Protein AF-A0A392VB83-F1 (afdb_monomer)
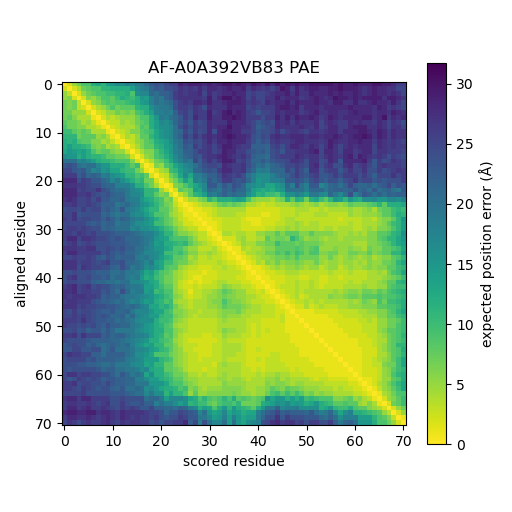
Radius of gyration: 19.43 Å; Cα contacts (8 Å, |Δi|>4): 39; chains: 1; bounding box: 41×16×53 Å

Organism: NCBI:txid97028

Structure (mmCIF, N/CA/C/O backbone):
data_AF-A0A392VB83-F1
#
_entry.id   AF-A0A392VB83-F1
#
loop_
_atom_site.group_PDB
_atom_site.id
_atom_site.type_symbol
_atom_site.label_atom_id
_atom_site.label_alt_id
_atom_site.label_comp_id
_atom_site.label_asym_id
_atom_site.label_entity_id
_atom_site.label_seq_id
_atom_site.pdbx_PDB_ins_code
_atom_site.Cartn_x
_atom_site.Cartn_y
_atom_site.Cartn_z
_atom_site.occupancy
_atom_site.B_iso_or_equiv
_atom_site.auth_seq_id
_atom_site.auth_comp_id
_atom_site.auth_asym_id
_atom_site.auth_atom_id
_atom_site.pdbx_PDB_model_num
ATOM 1 N N . GLU A 1 1 ? 23.376 0.312 39.814 1.00 51.50 1 GLU A N 1
ATOM 2 C CA . GLU A 1 1 ? 22.905 -0.794 38.942 1.00 51.50 1 GLU A CA 1
ATOM 3 C C . GLU A 1 1 ? 21.427 -1.191 39.102 1.00 51.50 1 GLU A C 1
ATOM 5 O O . GLU A 1 1 ? 20.839 -1.632 38.125 1.00 51.50 1 GLU A O 1
ATOM 10 N N . LYS A 1 2 ? 20.774 -1.012 40.268 1.00 52.50 2 LYS A N 1
ATOM 11 C CA . LYS A 1 2 ? 19.360 -1.425 40.459 1.00 52.50 2 LYS A CA 1
ATOM 12 C C . LYS A 1 2 ? 18.294 -0.535 39.783 1.00 52.50 2 LYS A C 1
ATOM 14 O O . LYS A 1 2 ? 17.190 -1.013 39.566 1.00 52.50 2 LYS A O 1
ATOM 19 N N . LYS A 1 3 ? 18.608 0.722 39.429 1.00 54.09 3 LYS A N 1
ATOM 20 C CA . LYS A 1 3 ? 17.671 1.634 38.729 1.00 54.09 3 LYS A CA 1
ATOM 21 C C . LYS A 1 3 ? 17.474 1.287 37.247 1.00 54.09 3 LYS A C 1
ATOM 23 O O . LYS A 1 3 ? 16.350 1.294 36.771 1.00 54.09 3 LYS A O 1
ATOM 28 N N . LEU A 1 4 ? 18.547 0.875 36.567 1.00 53.59 4 LEU A N 1
ATOM 29 C CA . LEU A 1 4 ? 18.541 0.601 35.124 1.00 53.59 4 LEU A CA 1
ATOM 30 C C . LEU A 1 4 ? 17.644 -0.589 34.734 1.00 53.59 4 LEU A C 1
ATOM 32 O O . LEU A 1 4 ? 17.124 -0.650 33.626 1.00 53.59 4 LEU A O 1
ATOM 36 N N . ARG A 1 5 ? 17.467 -1.553 35.649 1.00 54.78 5 ARG A N 1
ATOM 37 C CA . ARG A 1 5 ? 16.617 -2.728 35.408 1.00 54.78 5 ARG A CA 1
ATOM 38 C C . ARG A 1 5 ? 15.126 -2.394 35.473 1.00 54.78 5 ARG A C 1
ATOM 40 O O . ARG A 1 5 ? 14.363 -3.021 34.756 1.00 54.78 5 ARG A O 1
ATOM 47 N N . LYS A 1 6 ? 14.734 -1.393 36.273 1.00 55.69 6 LYS A N 1
ATOM 48 C CA . LYS A 1 6 ? 13.332 -0.987 36.434 1.00 55.69 6 LYS A CA 1
ATOM 49 C C . LYS A 1 6 ? 12.834 -0.168 35.239 1.00 55.69 6 LYS A C 1
ATOM 51 O O . LYS A 1 6 ? 11.757 -0.445 34.740 1.00 55.69 6 LYS A O 1
ATOM 56 N N . GLU A 1 7 ? 13.657 0.742 34.715 1.00 55.94 7 GLU A N 1
ATOM 57 C CA . GLU A 1 7 ? 13.328 1.513 33.500 1.00 55.94 7 GLU A CA 1
ATOM 58 C C . GLU A 1 7 ? 13.217 0.627 32.248 1.00 55.94 7 GLU A C 1
ATOM 60 O O . GLU A 1 7 ? 12.366 0.856 31.396 1.00 55.94 7 GLU A O 1
ATOM 65 N N . LYS A 1 8 ? 14.037 -0.428 32.138 1.00 55.62 8 LYS A N 1
ATOM 66 C CA . LYS A 1 8 ? 13.964 -1.371 31.010 1.00 55.62 8 LYS A CA 1
ATOM 67 C C . LYS A 1 8 ? 12.712 -2.260 31.062 1.00 55.62 8 LYS A C 1
ATOM 69 O O . LYS A 1 8 ? 12.208 -2.648 30.014 1.00 55.62 8 LYS A O 1
ATOM 74 N N . GLU A 1 9 ? 12.234 -2.583 32.262 1.00 57.44 9 GLU A N 1
ATOM 75 C CA . GLU A 1 9 ? 11.010 -3.362 32.485 1.00 57.44 9 GLU A CA 1
ATOM 76 C C . GLU A 1 9 ? 9.757 -2.496 32.265 1.00 57.44 9 GLU A C 1
ATOM 78 O O . GLU A 1 9 ? 8.833 -2.936 31.591 1.00 57.44 9 GLU A O 1
ATOM 83 N N . GLU A 1 10 ? 9.792 -1.227 32.689 1.00 57.38 10 GLU A N 1
ATOM 84 C CA . GLU A 1 10 ? 8.746 -0.221 32.438 1.00 57.38 10 GLU A CA 1
ATOM 85 C C . GLU A 1 10 ? 8.626 0.134 30.943 1.00 57.38 10 GLU A C 1
ATOM 87 O O . GLU A 1 10 ? 7.522 0.265 30.422 1.00 57.38 10 GLU A O 1
ATOM 92 N N . LEU A 1 11 ? 9.743 0.184 30.204 1.00 56.88 11 LEU A N 1
ATOM 93 C CA . LEU A 1 11 ? 9.736 0.354 28.744 1.00 56.88 11 LEU A CA 1
ATOM 94 C C . LEU A 1 11 ? 9.220 -0.898 28.005 1.00 56.88 11 LEU A C 1
ATOM 96 O O . LEU A 1 11 ? 8.587 -0.785 26.956 1.00 56.88 11 LEU A O 1
ATOM 100 N N . VAL A 1 12 ? 9.465 -2.099 28.541 1.00 59.19 12 VAL A N 1
ATOM 101 C CA . VAL A 1 12 ? 8.902 -3.362 28.021 1.00 59.19 12 VAL A CA 1
ATOM 102 C C . VAL A 1 12 ? 7.398 -3.455 28.286 1.00 59.19 12 VAL A C 1
ATOM 104 O O . VAL A 1 12 ? 6.655 -3.958 27.447 1.00 59.19 12 VAL A O 1
ATOM 107 N N . GLU A 1 13 ? 6.936 -2.948 29.426 1.00 57.25 13 GLU A N 1
ATOM 108 C CA . GLU A 1 13 ? 5.518 -2.909 29.781 1.00 57.25 13 GLU A CA 1
ATOM 109 C C . GLU A 1 13 ? 4.771 -1.856 28.948 1.00 57.25 13 GLU A C 1
ATOM 111 O O . GLU A 1 13 ? 3.764 -2.178 28.323 1.00 57.25 13 GLU A O 1
ATOM 116 N N . ALA A 1 14 ? 5.344 -0.658 28.784 1.00 56.97 14 ALA A N 1
ATOM 117 C CA . ALA A 1 14 ? 4.791 0.413 27.951 1.00 56.97 14 ALA A CA 1
ATOM 118 C C . ALA A 1 14 ? 4.795 0.102 26.438 1.00 56.97 14 ALA A C 1
ATOM 120 O O . ALA A 1 14 ? 4.063 0.723 25.669 1.00 56.97 14 ALA A O 1
ATOM 121 N N . THR A 1 15 ? 5.600 -0.867 25.986 1.00 55.75 15 THR A N 1
ATOM 122 C CA . THR A 1 15 ? 5.583 -1.356 24.591 1.00 55.75 15 THR A CA 1
ATOM 123 C C . THR A 1 15 ? 4.640 -2.540 24.379 1.00 55.75 15 THR A C 1
ATOM 125 O O . THR A 1 15 ? 4.318 -2.865 23.235 1.00 55.75 15 THR A O 1
ATOM 128 N N . LYS A 1 16 ? 4.133 -3.150 25.457 1.00 57.50 16 LYS A N 1
ATOM 129 C CA . LYS A 1 16 ? 3.154 -4.245 25.416 1.00 57.50 16 LYS A CA 1
ATOM 130 C C . LYS A 1 16 ? 1.750 -3.764 25.023 1.00 57.50 16 LYS A C 1
ATOM 132 O O . LYS A 1 16 ? 0.928 -4.566 24.588 1.00 57.50 16 LYS A O 1
ATOM 137 N N . GLU A 1 17 ? 1.505 -2.458 25.139 1.00 55.97 17 GLU A N 1
ATOM 138 C CA . GLU A 1 17 ? 0.201 -1.806 24.972 1.00 55.97 17 GLU A CA 1
ATOM 139 C C . GLU A 1 17 ? 0.091 -0.906 23.741 1.00 55.97 17 GLU A C 1
ATOM 141 O O . GLU A 1 17 ? -0.843 -0.113 23.645 1.00 55.97 17 GLU A O 1
ATOM 146 N N . ILE A 1 18 ? 0.966 -1.054 22.745 1.00 57.50 18 ILE A N 1
ATOM 147 C CA . ILE A 1 18 ? 0.640 -0.521 21.420 1.00 57.50 18 ILE A CA 1
ATOM 148 C C . ILE A 1 18 ? 0.282 -1.685 20.503 1.00 57.50 18 ILE A C 1
ATOM 150 O O . ILE A 1 18 ? 1.018 -1.966 19.551 1.00 57.50 18 ILE A O 1
ATOM 154 N N . PRO A 1 19 ? -0.871 -2.355 20.719 1.00 56.97 19 PRO A N 1
ATOM 155 C CA . PRO A 1 19 ? -1.531 -2.969 19.604 1.00 56.97 19 PRO A CA 1
ATOM 156 C C . PRO A 1 19 ? -1.868 -1.813 18.667 1.00 56.97 19 PRO A C 1
ATOM 158 O O . PRO A 1 19 ? -2.923 -1.190 18.759 1.00 56.97 19 PRO A O 1
ATOM 161 N N . ARG A 1 20 ? -1.005 -1.561 17.681 1.00 57.78 20 ARG A N 1
ATOM 162 C CA . ARG A 1 20 ? -1.501 -1.099 16.389 1.00 57.78 20 ARG A CA 1
ATOM 163 C C . ARG A 1 20 ? -2.237 -2.283 15.773 1.00 57.78 20 ARG A C 1
ATOM 165 O O . ARG A 1 20 ? -1.835 -2.811 14.743 1.00 57.78 20 ARG A O 1
ATOM 172 N N . LEU A 1 21 ? -3.301 -2.714 16.454 1.00 53.50 21 LEU A N 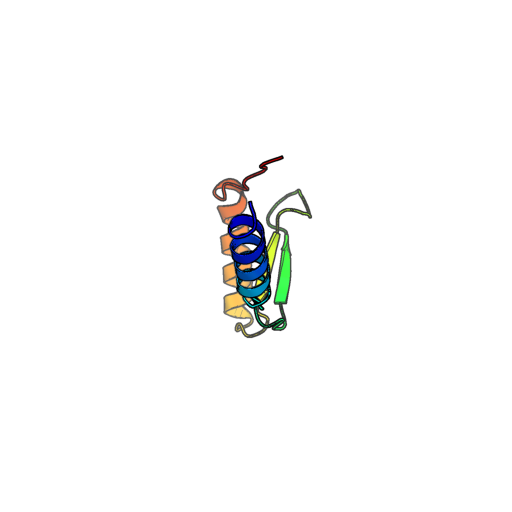1
ATOM 173 C CA . LEU A 1 21 ? -4.432 -3.359 15.842 1.00 53.50 21 LEU A CA 1
ATOM 174 C C . LEU A 1 21 ? -4.897 -2.301 14.849 1.00 53.50 21 LEU A C 1
ATOM 176 O O . LEU A 1 21 ? -5.758 -1.475 15.133 1.00 53.50 21 LEU A O 1
ATOM 180 N N . ILE A 1 22 ? -4.317 -2.324 13.649 1.00 56.41 22 ILE A N 1
ATOM 181 C CA . ILE A 1 22 ? -5.190 -2.295 12.494 1.00 56.41 22 ILE A CA 1
ATOM 182 C C . ILE A 1 22 ? -6.231 -3.331 12.888 1.00 56.41 22 ILE A C 1
ATOM 184 O O . ILE A 1 22 ? -5.887 -4.509 13.002 1.00 56.41 22 ILE A O 1
ATOM 188 N N . LEU A 1 23 ? -7.413 -2.864 13.322 1.00 58.38 23 LEU A N 1
ATOM 189 C CA . LEU A 1 23 ? -8.557 -3.743 13.505 1.00 58.38 23 LEU A CA 1
ATOM 190 C C . LEU A 1 23 ? -8.489 -4.640 12.286 1.00 58.38 23 LEU A C 1
ATOM 192 O O . LEU A 1 23 ? -8.344 -4.092 11.189 1.00 58.38 23 LEU A O 1
ATOM 196 N N . ASP A 1 24 ? -8.436 -5.955 12.488 1.00 60.59 24 ASP A N 1
ATOM 197 C CA . ASP A 1 24 ? -8.346 -6.941 11.411 1.00 60.59 24 ASP A CA 1
ATOM 198 C C . ASP A 1 24 ? -9.685 -6.916 10.659 1.00 60.59 24 ASP A C 1
ATOM 200 O O . ASP A 1 24 ? -10.484 -7.843 10.674 1.00 60.59 24 ASP A O 1
ATOM 204 N N . GLY A 1 25 ? -10.013 -5.741 10.125 1.00 68.50 25 GLY A N 1
ATOM 205 C CA . GLY A 1 25 ? -11.095 -5.501 9.224 1.00 68.50 25 GLY A CA 1
ATOM 206 C C . GLY A 1 25 ? -10.844 -6.377 8.025 1.00 68.50 25 GLY A C 1
ATOM 207 O O . GLY A 1 25 ? -9.733 -6.829 7.748 1.00 68.50 25 GLY A O 1
ATOM 208 N N . GLU A 1 26 ? -11.911 -6.662 7.318 1.00 84.31 26 GLU A N 1
ATOM 209 C CA . GLU A 1 26 ? -11.789 -7.496 6.151 1.00 84.31 26 GLU A CA 1
ATOM 210 C C . GLU A 1 26 ? -11.030 -6.693 5.077 1.00 84.31 26 GLU A C 1
ATOM 212 O O . GLU A 1 26 ? -11.441 -5.603 4.664 1.00 84.31 26 GLU A O 1
ATOM 217 N N . PHE A 1 27 ? -9.848 -7.189 4.703 1.00 84.94 27 PHE A N 1
ATOM 218 C CA . PHE A 1 27 ? -8.989 -6.594 3.684 1.00 84.94 27 PHE A CA 1
ATOM 219 C C . PHE A 1 27 ? -8.685 -7.623 2.603 1.00 84.94 27 PHE A C 1
ATOM 221 O O . PHE A 1 27 ? -8.458 -8.799 2.881 1.00 84.94 27 PHE A O 1
ATOM 228 N N . GLU A 1 28 ? -8.575 -7.147 1.372 1.00 87.44 28 GLU A N 1
ATOM 229 C CA . GLU A 1 28 ? -8.040 -7.898 0.250 1.00 87.44 28 GLU A CA 1
ATOM 230 C C . GLU A 1 28 ? -6.599 -7.452 -0.020 1.00 87.44 28 GLU A C 1
ATOM 232 O O . GLU A 1 28 ? -6.299 -6.256 -0.058 1.00 87.44 28 GLU A O 1
ATOM 237 N N . PHE A 1 29 ? -5.693 -8.410 -0.209 1.00 85.62 29 PHE A N 1
ATOM 238 C CA . PHE A 1 29 ? -4.331 -8.116 -0.640 1.00 85.62 29 PHE A CA 1
ATOM 239 C C . PHE A 1 29 ? -4.265 -8.048 -2.166 1.00 85.62 29 PHE A C 1
ATOM 241 O O . PHE A 1 29 ? -4.607 -9.007 -2.856 1.00 85.62 29 PHE A O 1
ATOM 248 N N . VAL A 1 30 ? -3.803 -6.916 -2.691 1.00 86.44 30 VAL A N 1
ATOM 249 C CA . VAL A 1 30 ? -3.682 -6.673 -4.128 1.00 86.44 30 VAL A CA 1
ATOM 2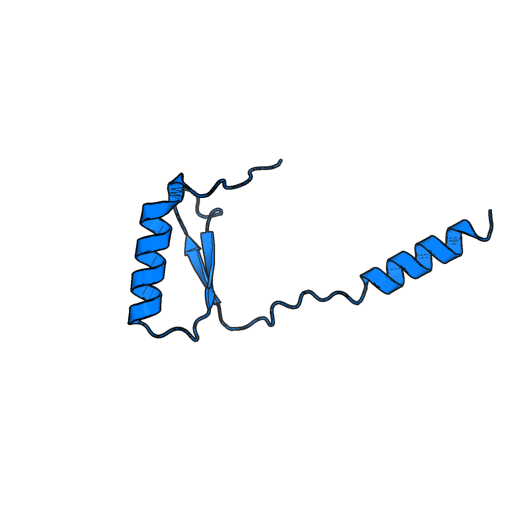50 C C . VAL A 1 30 ? -2.203 -6.569 -4.496 1.00 86.44 30 VAL A C 1
ATOM 252 O O . VAL A 1 30 ? -1.553 -5.618 -4.055 1.00 86.44 30 VAL A O 1
ATOM 255 N N . 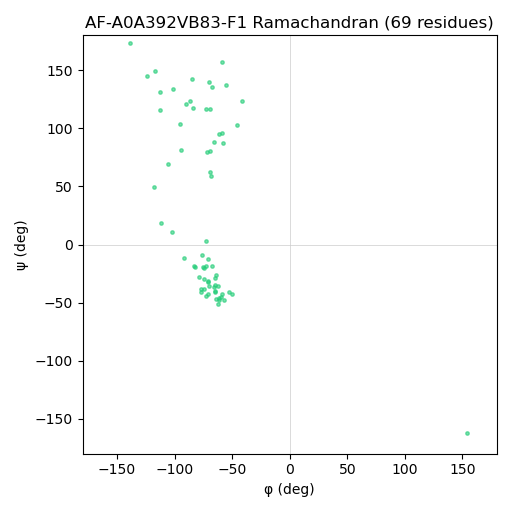PRO A 1 31 ? -1.665 -7.490 -5.317 1.00 85.19 31 PRO A N 1
ATOM 256 C CA . PRO A 1 31 ? -0.298 -7.382 -5.816 1.00 85.19 31 PRO A CA 1
ATOM 257 C C . PRO A 1 31 ? -0.183 -6.191 -6.777 1.00 85.19 31 PRO A C 1
ATOM 259 O O . PRO A 1 31 ? -1.050 -5.988 -7.637 1.00 85.19 31 PRO A O 1
ATOM 262 N N . LEU A 1 32 ? 0.879 -5.399 -6.617 1.00 80.75 32 LEU A N 1
ATOM 263 C CA . LEU A 1 32 ? 1.139 -4.172 -7.376 1.00 80.75 32 LEU A CA 1
ATOM 264 C C . LEU A 1 32 ? 2.434 -4.286 -8.191 1.00 80.75 32 LEU A C 1
ATOM 266 O O . LEU A 1 32 ? 3.298 -3.417 -8.131 1.00 80.75 32 LEU A O 1
ATOM 270 N N . GLY A 1 33 ? 2.580 -5.371 -8.946 1.00 75.88 33 GLY A N 1
ATOM 271 C CA . GLY A 1 33 ? 3.743 -5.600 -9.797 1.00 75.88 33 GLY A CA 1
ATOM 272 C C . GLY A 1 33 ? 3.988 -7.082 -10.044 1.00 75.88 33 GLY A C 1
ATOM 273 O O . GLY A 1 33 ? 3.096 -7.908 -9.849 1.00 75.88 33 GLY A O 1
ATOM 274 N N . GLU A 1 34 ? 5.206 -7.402 -10.478 1.00 74.69 34 GLU A N 1
ATOM 275 C CA . GLU A 1 34 ? 5.632 -8.776 -10.773 1.00 74.69 34 GLU A CA 1
ATOM 276 C C . GLU A 1 34 ? 5.976 -9.572 -9.504 1.00 74.69 34 GLU A C 1
ATOM 278 O O . GLU A 1 34 ? 5.797 -10.788 -9.467 1.00 74.69 34 GLU A O 1
ATOM 283 N N . ASP A 1 35 ? 6.405 -8.888 -8.438 1.00 79.31 35 ASP A N 1
ATOM 284 C CA . ASP A 1 35 ? 6.681 -9.523 -7.152 1.00 79.31 35 ASP A CA 1
ATOM 285 C C . ASP A 1 35 ? 5.390 -9.671 -6.318 1.00 79.31 35 ASP A C 1
ATOM 287 O O . ASP A 1 35 ? 4.793 -8.666 -5.918 1.00 79.31 35 ASP A O 1
ATOM 291 N N . PRO A 1 36 ? 4.955 -10.903 -5.999 1.00 76.06 36 PRO A N 1
ATOM 292 C CA . PRO A 1 36 ? 3.735 -11.141 -5.231 1.00 76.06 36 PRO A CA 1
ATOM 293 C C . PRO A 1 36 ? 3.858 -10.736 -3.754 1.00 76.06 36 PRO A C 1
ATOM 295 O O . PRO A 1 36 ? 2.841 -10.659 -3.067 1.00 76.06 36 PRO A O 1
ATOM 298 N N . SER A 1 37 ? 5.068 -10.462 -3.256 1.00 76.94 37 SER A N 1
ATOM 299 C CA . SER A 1 37 ? 5.295 -9.957 -1.896 1.00 76.94 37 SER A CA 1
ATOM 300 C C . SER A 1 37 ? 5.112 -8.434 -1.820 1.00 76.94 37 SER A C 1
ATOM 302 O O . SER A 1 37 ? 4.878 -7.890 -0.739 1.00 76.94 37 SER A O 1
ATOM 304 N N . ARG A 1 38 ? 5.161 -7.739 -2.965 1.00 78.00 38 ARG A N 1
ATOM 305 C CA . ARG A 1 38 ? 4.928 -6.298 -3.124 1.00 78.00 38 ARG A CA 1
ATOM 306 C C . ARG A 1 38 ? 3.472 -6.024 -3.498 1.00 78.00 38 ARG A C 1
ATOM 308 O O . ARG A 1 38 ? 3.106 -5.824 -4.656 1.00 78.00 38 ARG A O 1
ATOM 315 N N . GLY A 1 39 ? 2.615 -6.012 -2.485 1.00 82.75 39 GLY A N 1
ATOM 316 C CA . GLY A 1 39 ? 1.205 -5.663 -2.638 1.00 82.75 39 GLY A CA 1
ATOM 317 C C . GLY A 1 39 ? 0.688 -4.789 -1.506 1.00 82.75 39 GLY A C 1
ATOM 318 O O . GLY A 1 39 ? 1.382 -4.522 -0.524 1.00 82.75 39 GLY A O 1
ATOM 319 N N . VAL A 1 40 ? -0.549 -4.328 -1.658 1.00 86.25 40 VAL A N 1
ATOM 320 C CA . VAL A 1 40 ? -1.229 -3.470 -0.682 1.00 86.25 40 VAL A CA 1
ATOM 321 C C . VAL A 1 40 ? -2.456 -4.159 -0.107 1.00 86.25 40 VAL A C 1
ATOM 323 O O . VAL A 1 40 ? -3.123 -4.934 -0.789 1.00 86.25 40 VAL A O 1
ATOM 326 N N . LYS A 1 41 ? -2.788 -3.851 1.147 1.00 87.75 41 LYS A N 1
ATOM 327 C CA . LYS A 1 41 ? -4.040 -4.284 1.778 1.00 87.75 41 LYS A CA 1
ATOM 328 C C . LYS A 1 41 ? -5.111 -3.219 1.530 1.00 87.75 41 LYS A C 1
ATOM 330 O O . LYS A 1 41 ? -4.929 -2.069 1.923 1.00 87.75 41 LYS A O 1
ATOM 335 N N . ILE A 1 42 ? -6.213 -3.592 0.886 1.00 88.38 42 ILE A N 1
ATOM 336 C CA . ILE A 1 42 ? -7.359 -2.720 0.590 1.00 88.38 42 ILE A CA 1
ATOM 337 C C . ILE A 1 42 ? -8.561 -3.196 1.404 1.00 88.38 42 ILE A C 1
ATOM 339 O O . ILE A 1 42 ? -8.855 -4.383 1.405 1.00 88.38 42 ILE A O 1
ATOM 343 N N . GLY A 1 43 ? -9.267 -2.300 2.098 1.00 87.75 43 GLY A N 1
ATOM 344 C CA . GLY A 1 43 ? -10.446 -2.681 2.892 1.00 87.75 43 GLY A CA 1
ATOM 345 C C . GLY A 1 43 ? -11.630 -3.091 2.015 1.00 87.75 43 GLY A C 1
ATOM 346 O O . GLY A 1 43 ? -11.900 -2.432 1.010 1.00 87.75 43 GLY A O 1
ATOM 347 N N . THR A 1 44 ? -12.370 -4.132 2.405 1.00 85.81 44 THR A N 1
ATOM 348 C CA . THR A 1 44 ? -13.553 -4.614 1.662 1.00 85.81 44 THR A CA 1
ATOM 349 C C . THR A 1 44 ? -14.794 -3.739 1.850 1.00 85.81 44 THR A C 1
ATOM 351 O O . THR A 1 44 ? -15.762 -3.876 1.110 1.00 85.81 44 THR A O 1
ATOM 354 N N . GLY A 1 45 ? -14.757 -2.768 2.769 1.00 86.62 45 GLY A N 1
ATOM 355 C CA . GLY A 1 45 ? -15.829 -1.783 2.970 1.00 86.62 45 GLY A CA 1
ATOM 356 C C . GLY A 1 45 ? -15.943 -0.706 1.879 1.00 86.62 45 GLY A C 1
ATOM 357 O O . GLY A 1 45 ? -16.744 0.218 2.016 1.00 86.62 45 GLY A O 1
ATOM 358 N N . LEU A 1 46 ? -15.132 -0.778 0.819 1.00 86.56 46 LEU A N 1
ATOM 359 C CA . LEU A 1 46 ? -15.173 0.150 -0.310 1.00 86.56 46 LEU A CA 1
ATOM 360 C C . LEU A 1 46 ? -16.219 -0.280 -1.350 1.00 86.56 46 LEU A C 1
ATOM 362 O O . LEU A 1 46 ? -16.360 -1.460 -1.668 1.00 86.56 46 LEU A O 1
ATOM 366 N N . LEU A 1 47 ? -16.913 0.697 -1.945 1.00 92.69 47 LEU A N 1
ATOM 367 C CA . LEU A 1 47 ? -17.772 0.473 -3.114 1.00 92.69 47 LEU A CA 1
ATOM 368 C C . LEU A 1 47 ? -16.975 -0.194 -4.243 1.00 92.69 47 LEU A C 1
ATOM 370 O O . LEU A 1 47 ? -15.873 0.247 -4.556 1.00 92.69 47 LEU A O 1
ATOM 374 N N . ASP A 1 48 ? -17.560 -1.191 -4.911 1.00 89.25 48 ASP A N 1
ATOM 375 C CA . ASP A 1 48 ? -16.910 -1.962 -5.987 1.00 89.25 48 ASP A CA 1
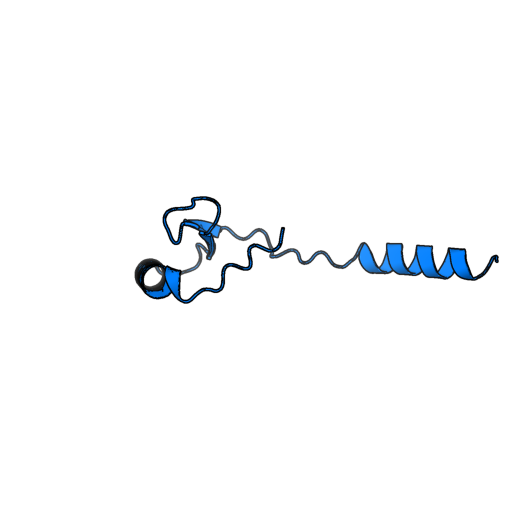ATOM 376 C C . ASP A 1 48 ? -16.258 -1.073 -7.061 1.00 89.25 48 ASP A C 1
ATOM 378 O O . ASP A 1 48 ? -15.116 -1.307 -7.462 1.00 89.25 48 ASP A O 1
ATOM 382 N N . LEU A 1 49 ? -16.942 0.001 -7.468 1.00 93.25 49 LEU A N 1
ATOM 383 C CA . LEU A 1 49 ? -16.401 0.968 -8.422 1.00 93.25 49 LEU A CA 1
ATOM 384 C C . LEU A 1 49 ? -15.133 1.654 -7.889 1.00 93.25 49 LEU A C 1
ATOM 386 O O . LEU A 1 49 ? -14.129 1.723 -8.597 1.00 93.25 49 LEU A O 1
ATOM 390 N N . ALA A 1 50 ? -15.160 2.109 -6.634 1.00 90.69 50 ALA A N 1
ATOM 391 C CA . ALA A 1 50 ? -14.016 2.746 -5.988 1.00 90.69 50 ALA A CA 1
ATOM 392 C C . ALA A 1 50 ? -12.859 1.754 -5.818 1.00 90.69 50 ALA A C 1
ATOM 394 O O . ALA A 1 50 ? -11.714 2.092 -6.103 1.00 90.69 50 ALA A O 1
ATOM 395 N N . THR A 1 51 ? -13.157 0.507 -5.445 1.00 90.38 51 THR A N 1
ATOM 396 C CA . THR A 1 51 ? -12.173 -0.576 -5.344 1.00 90.38 51 THR A CA 1
ATOM 397 C C . THR A 1 51 ? -11.491 -0.833 -6.686 1.00 90.38 51 THR A C 1
ATOM 399 O O . THR A 1 51 ? -10.267 -0.937 -6.747 1.00 90.38 51 THR A O 1
ATOM 402 N N . LYS A 1 52 ? -12.250 -0.891 -7.785 1.00 91.12 52 LYS A N 1
ATOM 403 C CA . LYS A 1 52 ? -11.703 -1.084 -9.138 1.00 91.12 52 LYS A CA 1
ATOM 404 C C . LYS A 1 52 ? -10.819 0.080 -9.576 1.00 91.12 52 LYS A C 1
ATOM 406 O O . LYS A 1 52 ? -9.712 -0.155 -10.057 1.00 91.12 52 LYS A O 1
ATOM 411 N N . GLN A 1 53 ? -11.278 1.315 -9.381 1.00 94.31 53 GLN A N 1
ATOM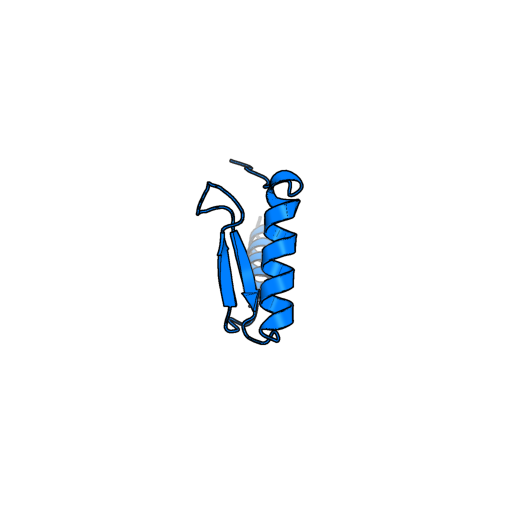 412 C CA . GLN A 1 53 ? -10.508 2.510 -9.738 1.00 94.31 53 GLN A CA 1
ATOM 413 C C . GLN A 1 53 ? -9.236 2.639 -8.897 1.00 94.31 53 GLN A C 1
ATOM 415 O O . GLN A 1 53 ? -8.175 2.946 -9.434 1.00 94.31 53 GLN A O 1
ATOM 420 N N . LEU A 1 54 ? -9.316 2.336 -7.601 1.00 91.94 54 LEU A N 1
ATOM 421 C CA . LEU A 1 54 ? -8.165 2.322 -6.707 1.00 91.94 54 LEU A CA 1
ATOM 422 C C . LEU A 1 54 ? -7.131 1.285 -7.157 1.00 91.94 54 LEU A C 1
ATOM 424 O O . LEU A 1 54 ? -5.960 1.620 -7.292 1.00 91.94 54 LEU A O 1
ATOM 428 N N . LYS A 1 55 ? -7.554 0.050 -7.454 1.00 89.19 55 LYS A N 1
ATOM 429 C CA . LYS A 1 55 ? -6.657 -1.000 -7.965 1.00 89.19 55 LYS A CA 1
ATOM 430 C C . LYS A 1 55 ? -5.982 -0.594 -9.276 1.00 89.19 55 LYS A C 1
ATOM 432 O O . LYS A 1 55 ? -4.794 -0.855 -9.434 1.00 89.19 55 LYS A O 1
ATOM 437 N N . ALA A 1 56 ? -6.718 0.024 -10.201 1.00 91.12 56 ALA A N 1
ATOM 438 C CA . ALA A 1 56 ? -6.159 0.511 -11.462 1.00 91.12 56 ALA A CA 1
ATOM 439 C C . ALA A 1 56 ? -5.095 1.589 -11.215 1.00 91.12 56 ALA A C 1
ATOM 441 O O . ALA A 1 56 ? -3.952 1.419 -11.630 1.00 91.12 56 ALA A O 1
ATOM 442 N N . CYS A 1 57 ? -5.435 2.608 -10.422 1.00 91.12 57 CYS A N 1
ATOM 443 C CA . CYS A 1 57 ? -4.521 3.685 -10.058 1.00 91.12 57 CYS A CA 1
ATOM 444 C 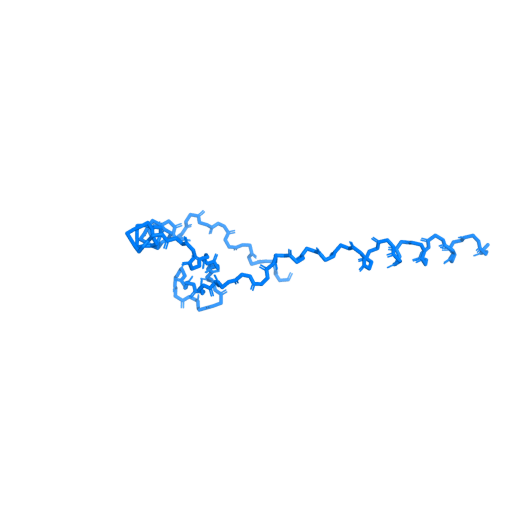C . CYS A 1 57 ? -3.249 3.147 -9.388 1.00 91.12 57 CYS A C 1
ATOM 446 O O . CYS A 1 57 ? -2.139 3.475 -9.791 1.00 91.12 57 CYS A O 1
ATOM 448 N N . LEU A 1 58 ? -3.382 2.257 -8.407 1.00 88.94 58 LEU A N 1
ATOM 449 C CA . LEU A 1 58 ? -2.232 1.681 -7.713 1.00 88.94 58 LEU A CA 1
ATOM 450 C C . LEU A 1 58 ? -1.310 0.878 -8.639 1.00 88.94 58 LEU A C 1
ATOM 452 O O . LEU A 1 58 ? -0.098 0.908 -8.455 1.00 88.94 58 LEU A O 1
ATOM 456 N N . ARG A 1 59 ? -1.870 0.177 -9.633 1.00 85.31 59 ARG A N 1
ATOM 457 C CA . ARG A 1 59 ? -1.091 -0.572 -10.629 1.00 85.31 59 ARG A CA 1
ATOM 458 C C . ARG A 1 59 ? -0.367 0.348 -11.604 1.00 85.31 59 ARG A C 1
ATOM 460 O O . ARG A 1 59 ? 0.798 0.111 -11.883 1.00 85.31 59 ARG A O 1
ATOM 467 N N . GLU A 1 60 ? -1.026 1.398 -12.089 1.00 88.62 60 GLU A N 1
ATOM 468 C CA . GLU A 1 60 ? -0.405 2.387 -12.985 1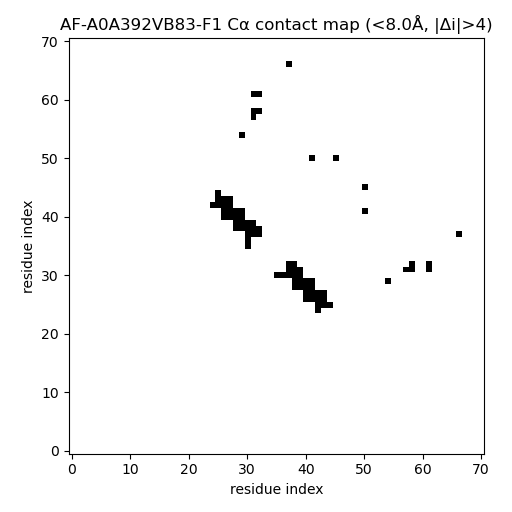.00 88.62 60 GLU A CA 1
ATOM 469 C C . GLU A 1 60 ? 0.736 3.155 -12.308 1.00 88.62 60 GLU A C 1
ATOM 471 O O . GLU A 1 60 ? 1.658 3.614 -12.974 1.00 88.62 60 GLU A O 1
ATOM 476 N N . ASN A 1 61 ? 0.689 3.272 -10.980 1.00 88.19 61 ASN A N 1
ATOM 477 C CA . ASN A 1 61 ? 1.698 3.963 -10.184 1.00 88.19 61 ASN A CA 1
ATOM 478 C C . ASN A 1 61 ? 2.666 2.995 -9.478 1.00 88.19 61 ASN A C 1
ATOM 480 O O . ASN A 1 61 ? 3.428 3.434 -8.619 1.00 88.19 61 ASN A O 1
ATOM 484 N N . ALA A 1 62 ? 2.655 1.699 -9.818 1.00 82.38 62 ALA A N 1
ATOM 485 C CA . ALA A 1 62 ? 3.450 0.661 -9.153 1.00 82.38 62 ALA A CA 1
ATOM 486 C C . ALA A 1 62 ? 4.949 1.007 -9.066 1.00 82.38 62 ALA A C 1
ATOM 488 O O . ALA A 1 62 ? 5.565 0.810 -8.016 1.00 82.38 62 ALA A O 1
ATOM 489 N N . ASP A 1 63 ? 5.500 1.582 -10.139 1.00 80.94 63 ASP A N 1
ATOM 490 C CA . ASP A 1 63 ? 6.903 1.996 -10.257 1.00 80.94 63 ASP A CA 1
ATOM 491 C C . ASP A 1 63 ? 7.240 3.285 -9.488 1.00 80.94 63 ASP A C 1
ATOM 493 O O . ASP A 1 63 ? 8.406 3.552 -9.200 1.00 80.94 63 ASP A O 1
ATOM 497 N N . LEU A 1 64 ? 6.233 4.099 -9.145 1.00 83.38 64 LEU A N 1
ATOM 498 C CA . LEU A 1 64 ? 6.415 5.329 -8.365 1.00 83.38 64 LEU A CA 1
ATOM 499 C C . LEU A 1 64 ? 6.493 5.054 -6.864 1.00 83.38 64 LEU A C 1
ATOM 501 O O . LEU A 1 64 ? 6.989 5.890 -6.103 1.00 83.38 64 LEU A O 1
ATOM 505 N N . PHE A 1 65 ? 6.005 3.895 -6.420 1.00 76.88 65 PHE A N 1
ATOM 506 C CA . PHE A 1 65 ? 6.173 3.482 -5.040 1.00 76.88 65 PHE A CA 1
ATOM 507 C C . PHE A 1 65 ? 7.632 3.087 -4.815 1.00 76.88 65 PHE A C 1
ATOM 509 O O . PHE A 1 65 ? 8.136 2.112 -5.370 1.00 76.88 65 PHE A O 1
ATOM 516 N N . ALA A 1 66 ? 8.313 3.831 -3.943 1.00 67.69 66 ALA A N 1
ATOM 517 C CA . ALA A 1 66 ? 9.579 3.402 -3.372 1.00 67.69 66 ALA A CA 1
ATOM 518 C C . ALA A 1 66 ? 9.300 2.232 -2.419 1.00 67.69 66 ALA A C 1
ATOM 520 O O . ALA A 1 66 ? 9.168 2.422 -1.210 1.00 67.69 66 ALA A O 1
ATOM 521 N N . TRP A 1 67 ? 9.148 1.021 -2.968 1.00 68.94 67 TRP A N 1
ATOM 522 C CA . TRP A 1 67 ? 9.140 -0.215 -2.193 1.00 68.94 67 TRP A CA 1
ATOM 523 C C . TRP A 1 67 ? 10.483 -0.271 -1.477 1.00 68.94 67 TRP A C 1
ATOM 525 O O . TRP A 1 67 ? 11.491 -0.629 -2.085 1.00 68.94 67 TRP A O 1
ATOM 535 N N . SER A 1 68 ? 10.528 0.176 -0.222 1.00 57.19 68 SER A N 1
ATOM 536 C CA . SER A 1 68 ? 11.740 0.147 0.581 1.00 57.19 68 SER A CA 1
ATOM 537 C C . SER A 1 68 ? 12.094 -1.315 0.825 1.00 57.19 68 SER A C 1
ATOM 539 O O . SER A 1 68 ? 11.656 -1.922 1.799 1.00 57.19 68 SER A O 1
ATOM 541 N N . ALA A 1 69 ? 12.851 -1.895 -0.099 1.00 60.19 69 ALA A N 1
ATOM 542 C CA . ALA A 1 69 ? 13.616 -3.098 0.132 1.00 60.19 69 ALA A CA 1
ATOM 543 C C . ALA A 1 69 ? 14.779 -2.687 1.040 1.00 60.19 69 ALA A C 1
ATOM 545 O O . ALA A 1 69 ? 15.866 -2.374 0.568 1.00 60.19 69 ALA A O 1
ATOM 546 N N . ALA A 1 70 ? 14.499 -2.563 2.335 1.00 48.19 70 ALA A N 1
ATOM 547 C CA . ALA A 1 70 ? 15.541 -2.576 3.342 1.00 48.19 70 ALA A CA 1
ATOM 548 C C . ALA A 1 70 ? 15.624 -4.017 3.853 1.00 48.19 70 ALA A C 1
ATOM 550 O O . ALA A 1 70 ? 14.717 -4.497 4.534 1.00 48.19 70 ALA A O 1
ATOM 551 N N . GLU A 1 71 ? 16.663 -4.691 3.369 1.00 44.94 71 GLU A N 1
ATOM 552 C CA . GLU A 1 71 ? 17.304 -5.874 3.951 1.00 44.94 71 GLU A CA 1
ATOM 553 C C . G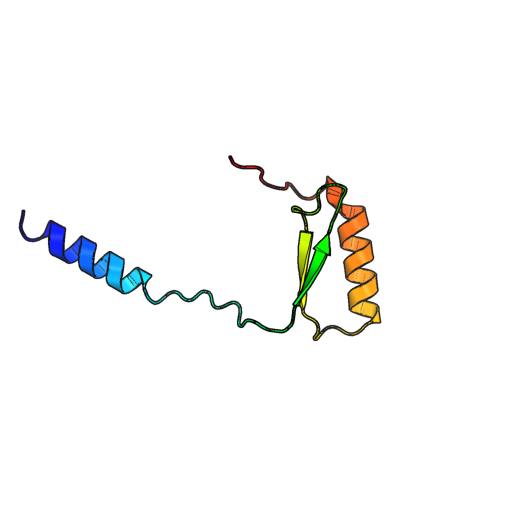LU A 1 71 ? 17.584 -5.736 5.458 1.00 44.94 71 GLU A C 1
ATOM 555 O O . GLU A 1 71 ? 17.844 -4.601 5.925 1.00 44.94 71 GLU A O 1
#

Solvent-accessible surface area (backbone atoms only — not comparable to full-atom values): 4540 Å² total; per-residue (Å²): 122,79,67,66,59,52,56,55,50,52,54,53,54,67,59,69,72,62,74,79,62,67,67,88,60,66,58,48,79,44,64,38,65,91,50,77,86,49,51,47,79,42,63,64,91,52,56,67,68,57,48,53,52,49,55,50,52,49,49,79,42,32,86,74,54,81,75,79,83,74,130

Secondary structure (DSSP, 8-state):
-HHHHHHHHHHHHHHTT---------EEEEE-SS-TTSEEEEETTS-HHHHHHHHHHHHHTGGGS------

Sequence (71 aa):
EKKLRKEKEELVEATKEIPRLILDGEFEFVPLGEDPSRGVKIGTGLLDLATKQLKACLRENADLFAWSAAE

pLDDT: mean 73.13, std 15.12, range [44.94, 94.31]

Mean predicted aligned error: 13.84 Å

Foldseek 3Di:
DVVVVVVVVVVVVVVVPPPPPPVPADWDWQAQDPDSVRTDTHHPPDDPVVVVVVSVVSNVCSVVDPPPPDD